Protein AF-A0A1G8V7A6-F1 (afdb_monomer)

Radius of gyration: 21.94 Å; Cα contacts (8 Å, |Δi|>4): 143; chains: 1; bounding box: 64×38×38 Å

InterPro domains:
  IPR029045 ClpP/crotonase-like domain superfamily [SSF52096] (32-105)

Solvent-accessible surface area (backbone atoms only — not comparable to full-atom values): 7406 Å² total; per-residue (Å²): 138,82,89,81,86,86,82,80,83,84,91,84,81,91,72,99,64,87,76,70,81,66,69,84,72,78,57,53,48,43,77,48,78,46,80,48,74,49,72,89,84,40,71,26,31,36,40,36,39,38,41,42,36,44,36,89,63,44,49,57,52,48,51,54,59,59,68,74,50,90,62,81,75,43,47,38,54,43,50,42,59,53,54,92,44,71,40,63,69,45,52,51,54,35,50,52,50,61,72,62,51,79,66,43,64,90,53,77,58,78,55,82,77,82,91,126

Secondary structure (DSSP, 8-state):
-----------------------GGGGSPEEEEEEEEETTTEEEEEEEEEES-B-TTHHHHHHHHHHTS--TT--EEEEEEE---B-HHHHHHHHHHHHHS--SSS----------

Foldseek 3Di:
DDDDDDDDDDDDDDDDDPPPPPPPVPADKDWDWDWDDDPPVDWIEIEIETAHEHDPCNLVVVVVVVVVDDCPRHQYYEYEYHYPYHDPVSVVSNVVVVVPPPDSDDDHDHPPDDDD

Structure (mmCIF, N/CA/C/O backbone):
data_AF-A0A1G8V7A6-F1
#
_entry.id   AF-A0A1G8V7A6-F1
#
loop_
_atom_site.group_PDB
_atom_site.id
_atom_site.type_symbol
_atom_site.label_atom_id
_atom_site.label_alt_id
_atom_site.label_comp_id
_atom_site.label_asym_id
_atom_site.label_entity_id
_atom_site.label_seq_id
_atom_site.pdbx_PDB_ins_code
_atom_site.Cartn_x
_atom_site.Cartn_y
_atom_site.Cartn_z
_atom_site.occupancy
_atom_site.B_iso_or_equiv
_atom_site.auth_seq_id
_atom_site.auth_comp_id
_atom_site.auth_asym_id
_atom_site.auth_atom_id
_atom_site.pdbx_PDB_model_num
ATOM 1 N N . MET A 1 1 ? 46.218 -20.138 13.633 1.00 37.12 1 MET A N 1
ATOM 2 C CA . MET A 1 1 ? 47.228 -19.087 13.888 1.00 37.12 1 MET A CA 1
ATOM 3 C C . MET A 1 1 ? 48.201 -19.198 12.726 1.00 37.12 1 MET A C 1
ATOM 5 O O . MET A 1 1 ? 48.714 -20.282 12.533 1.00 37.12 1 MET A O 1
ATOM 9 N N . ASP A 1 2 ? 48.406 -18.244 11.835 1.00 34.91 2 ASP A N 1
ATOM 10 C CA . ASP A 1 2 ? 48.151 -16.816 11.864 1.00 34.91 2 ASP A CA 1
ATOM 11 C C . ASP A 1 2 ? 48.079 -16.312 10.408 1.00 34.91 2 ASP A C 1
ATOM 13 O O . ASP A 1 2 ? 48.614 -16.910 9.478 1.00 34.91 2 ASP A O 1
ATOM 17 N N . THR A 1 3 ? 47.346 -15.225 10.273 1.00 46.25 3 THR A N 1
ATOM 18 C CA . THR A 1 3 ? 47.07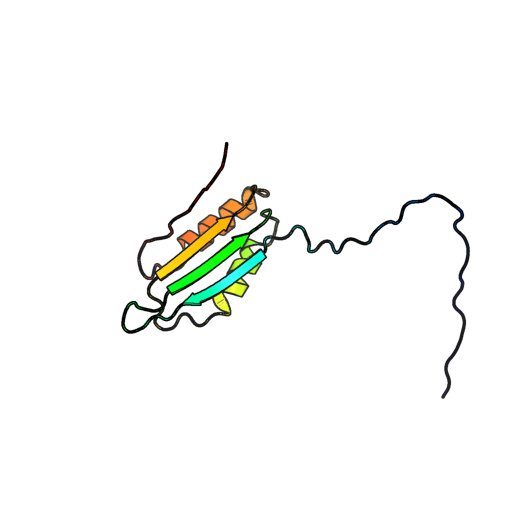1 -14.365 9.131 1.00 46.25 3 THR A CA 1
ATOM 19 C C . THR A 1 3 ? 48.318 -13.691 8.540 1.00 46.25 3 THR A C 1
ATOM 21 O O . THR A 1 3 ? 49.218 -13.320 9.287 1.00 46.25 3 THR A O 1
ATOM 24 N N . ARG A 1 4 ? 48.309 -13.416 7.219 1.00 45.66 4 ARG A N 1
ATOM 25 C CA . ARG A 1 4 ? 48.500 -12.083 6.581 1.00 45.66 4 ARG A CA 1
ATOM 26 C C . ARG A 1 4 ? 49.175 -12.138 5.200 1.00 45.66 4 ARG A C 1
ATOM 28 O O . ARG A 1 4 ? 50.218 -12.761 5.065 1.00 45.66 4 ARG A O 1
ATOM 35 N N . LYS A 1 5 ? 48.660 -11.250 4.326 1.00 46.84 5 LYS A N 1
ATOM 36 C CA . LYS A 1 5 ? 49.257 -10.654 3.104 1.00 46.84 5 LYS A CA 1
ATOM 37 C C . LYS A 1 5 ? 49.271 -11.625 1.910 1.00 46.84 5 LYS A C 1
ATOM 39 O O . LYS A 1 5 ? 49.653 -12.766 2.064 1.00 46.84 5 LYS A O 1
ATOM 44 N N . ASP A 1 6 ? 48.704 -11.299 0.751 1.00 43.44 6 ASP A N 1
ATOM 45 C CA . ASP A 1 6 ? 48.996 -10.111 -0.046 1.00 43.44 6 ASP A CA 1
ATOM 46 C C . ASP A 1 6 ? 47.785 -9.586 -0.832 1.00 43.44 6 ASP A C 1
ATOM 48 O O . ASP A 1 6 ? 47.062 -10.315 -1.507 1.00 43.44 6 ASP A O 1
ATOM 52 N N . VAL A 1 7 ? 47.615 -8.269 -0.748 1.00 52.00 7 VAL A N 1
ATOM 53 C CA . VAL A 1 7 ? 46.759 -7.453 -1.605 1.00 52.00 7 VAL A CA 1
ATOM 54 C C . VAL A 1 7 ? 47.643 -6.946 -2.743 1.00 52.00 7 VAL A C 1
ATOM 56 O O . VAL A 1 7 ? 48.613 -6.246 -2.448 1.00 52.00 7 VAL A O 1
ATOM 59 N N . PRO A 1 8 ? 47.329 -7.195 -4.021 1.00 46.34 8 PRO A N 1
ATOM 60 C CA . PRO A 1 8 ? 47.885 -6.384 -5.084 1.00 46.34 8 PRO A CA 1
ATOM 61 C C . PRO A 1 8 ? 46.955 -5.192 -5.345 1.00 46.34 8 PRO A C 1
ATOM 63 O O . PRO A 1 8 ? 45.987 -5.271 -6.095 1.00 46.34 8 PRO A O 1
ATOM 66 N N . CYS A 1 9 ? 47.307 -4.053 -4.743 1.00 39.22 9 CYS A N 1
ATOM 67 C CA . CYS A 1 9 ? 47.322 -2.795 -5.491 1.00 39.22 9 CYS A CA 1
ATOM 68 C C . CYS A 1 9 ? 48.301 -3.032 -6.659 1.00 39.22 9 CYS A C 1
ATOM 70 O O . CYS A 1 9 ? 49.330 -3.668 -6.459 1.00 39.22 9 CYS A O 1
ATOM 72 N N . ILE A 1 10 ? 48.053 -2.653 -7.905 1.00 46.75 10 ILE A N 1
ATOM 73 C CA . ILE A 1 10 ? 48.177 -1.324 -8.522 1.00 46.75 10 ILE A CA 1
ATOM 74 C C . ILE A 1 10 ? 47.656 -1.586 -9.970 1.00 46.75 10 ILE A C 1
ATOM 76 O O . ILE A 1 10 ? 47.880 -2.675 -10.491 1.00 46.75 10 ILE A O 1
ATOM 80 N N . PHE A 1 11 ? 46.888 -0.753 -10.676 1.00 40.28 11 PHE A N 1
ATOM 81 C CA . PHE A 1 11 ? 47.387 0.336 -11.529 1.00 40.28 11 PHE A CA 1
ATOM 82 C C . PHE A 1 11 ? 46.227 0.792 -12.431 1.00 40.28 11 PHE A C 1
ATOM 84 O O . PHE A 1 11 ? 45.970 0.161 -13.448 1.00 40.28 11 PHE A O 1
ATOM 91 N N . VAL A 1 12 ? 45.531 1.886 -12.106 1.00 48.06 12 VAL A N 1
ATOM 92 C CA . VAL A 1 12 ? 44.875 2.699 -13.144 1.00 48.06 12 VAL A CA 1
ATOM 93 C C . VAL A 1 12 ? 45.034 4.169 -12.782 1.00 48.06 12 VAL A C 1
ATOM 95 O O . VAL A 1 12 ? 44.609 4.645 -11.734 1.00 48.06 12 VAL A O 1
ATOM 98 N N . HIS A 1 13 ? 45.742 4.846 -13.671 1.00 40.59 13 HIS A N 1
ATOM 99 C CA . HIS A 1 13 ? 46.152 6.232 -13.626 1.00 40.59 13 HIS A CA 1
ATOM 100 C C . HIS A 1 13 ? 45.013 7.133 -14.129 1.00 40.59 13 HIS A C 1
ATOM 102 O O . HIS A 1 13 ? 44.413 6.848 -15.160 1.00 40.59 13 HIS A O 1
ATOM 108 N N . CYS A 1 14 ? 44.757 8.216 -13.390 1.00 39.47 14 CYS A N 1
ATOM 109 C CA . CYS A 1 14 ? 44.221 9.500 -13.851 1.00 39.47 14 CYS A CA 1
ATOM 110 C C . CYS A 1 14 ? 43.130 9.483 -14.938 1.00 39.47 14 CYS A C 1
ATOM 112 O O . CYS A 1 14 ? 43.382 9.788 -16.099 1.00 39.47 14 CYS A O 1
ATOM 114 N N . CYS A 1 15 ? 41.881 9.315 -14.513 1.00 35.78 15 CYS A N 1
ATOM 115 C CA . CYS A 1 15 ? 40.798 10.150 -15.024 1.00 35.78 15 CYS A CA 1
ATOM 116 C C . CYS A 1 15 ? 39.774 10.315 -13.899 1.00 35.78 15 CYS A C 1
ATOM 118 O O . CYS A 1 15 ? 39.249 9.330 -13.385 1.00 35.78 15 CYS A O 1
ATOM 120 N N . SER A 1 16 ? 39.564 11.552 -13.452 1.00 48.84 16 SER A N 1
ATOM 121 C CA . SER A 1 16 ? 38.647 11.902 -12.369 1.00 48.84 16 SER A CA 1
ATOM 122 C C . SER A 1 16 ? 37.211 11.508 -12.712 1.00 48.84 16 SER A C 1
ATOM 124 O O . SER A 1 16 ? 36.458 12.292 -13.276 1.00 48.84 16 SER A O 1
ATOM 126 N N . ALA A 1 17 ? 36.820 10.301 -12.333 1.00 48.12 17 ALA A N 1
ATOM 127 C CA . ALA A 1 17 ? 35.437 9.930 -12.122 1.00 48.12 17 ALA A CA 1
ATOM 128 C C . ALA A 1 17 ? 35.410 9.186 -10.793 1.00 48.12 17 ALA A C 1
ATOM 130 O O . ALA A 1 17 ? 35.743 8.005 -10.709 1.00 48.12 17 ALA A O 1
ATOM 131 N N . ILE A 1 18 ? 35.056 9.909 -9.730 1.00 55.47 18 ILE A N 1
ATOM 132 C CA . ILE A 1 18 ? 34.525 9.292 -8.520 1.00 55.47 18 ILE A CA 1
ATOM 133 C C . ILE A 1 18 ? 33.244 8.608 -8.994 1.00 55.47 18 ILE A C 1
ATOM 135 O O . ILE A 1 18 ? 32.185 9.227 -9.059 1.00 55.47 18 ILE A O 1
ATOM 139 N N . LEU A 1 19 ? 33.366 7.358 -9.438 1.00 48.75 19 LEU A N 1
ATOM 140 C CA . LEU A 1 19 ? 32.236 6.495 -9.712 1.00 48.75 19 LEU A CA 1
ATOM 141 C C . LEU A 1 19 ? 31.682 6.146 -8.334 1.00 48.75 19 LEU A C 1
ATOM 143 O O . LEU A 1 19 ? 32.050 5.150 -7.713 1.00 48.75 19 LEU A O 1
ATOM 147 N N . GLY A 1 20 ? 30.891 7.078 -7.804 1.00 47.22 20 GLY A N 1
ATOM 148 C CA . GLY A 1 20 ? 30.079 6.847 -6.635 1.00 47.22 20 GLY A CA 1
ATOM 149 C C . GLY A 1 20 ? 29.262 5.606 -6.928 1.00 47.22 20 GLY A C 1
ATOM 150 O O . GLY A 1 20 ? 28.415 5.606 -7.819 1.00 47.22 20 GLY A O 1
ATOM 151 N N . VAL A 1 21 ? 29.543 4.535 -6.197 1.00 49.84 21 VAL A N 1
ATOM 152 C CA . VAL A 1 21 ? 28.598 3.442 -6.028 1.00 49.84 21 VAL A CA 1
ATOM 153 C C . VAL A 1 21 ? 27.438 4.056 -5.247 1.00 49.84 21 VAL A C 1
ATOM 155 O O . VAL A 1 21 ? 27.403 4.021 -4.020 1.00 49.84 21 VAL A O 1
ATOM 158 N N . LEU A 1 22 ? 26.549 4.748 -5.963 1.00 49.69 22 LEU A N 1
ATOM 159 C CA . LEU A 1 22 ? 25.271 5.174 -5.426 1.00 49.69 22 LEU A CA 1
ATOM 160 C C . LEU A 1 22 ? 24.528 3.872 -5.106 1.00 49.69 22 LEU A C 1
ATOM 162 O O . LEU A 1 22 ? 24.435 3.008 -5.984 1.00 49.69 22 LEU A O 1
ATOM 166 N N . PRO A 1 23 ? 24.033 3.673 -3.878 1.00 48.62 23 PRO A N 1
ATOM 167 C CA . PRO A 1 23 ? 23.227 2.504 -3.595 1.00 48.62 23 PRO A CA 1
ATOM 168 C C . PRO A 1 23 ? 21.991 2.585 -4.497 1.00 48.62 23 PRO A C 1
ATOM 170 O O . PRO A 1 23 ? 21.187 3.508 -4.390 1.00 48.62 23 PRO A O 1
ATOM 173 N N . ALA A 1 24 ? 21.843 1.620 -5.407 1.00 49.88 24 ALA A N 1
ATOM 174 C CA . ALA A 1 24 ? 20.722 1.522 -6.347 1.00 49.88 24 ALA A CA 1
ATOM 175 C C . ALA A 1 24 ? 19.354 1.304 -5.657 1.00 49.88 24 ALA A C 1
ATOM 177 O O . ALA A 1 24 ? 18.348 1.076 -6.317 1.00 49.88 24 ALA A O 1
ATOM 178 N N . SER A 1 25 ? 19.296 1.396 -4.326 1.00 52.34 25 SER A N 1
ATOM 179 C CA . SER A 1 25 ? 18.067 1.424 -3.538 1.00 52.34 25 SER A CA 1
ATOM 180 C C . SER A 1 25 ? 17.364 2.787 -3.545 1.00 52.34 25 SER A C 1
ATOM 182 O O . SER A 1 25 ? 16.294 2.899 -2.962 1.00 52.34 25 SER A O 1
ATOM 184 N N . LEU A 1 26 ? 17.942 3.821 -4.170 1.00 52.72 26 LEU A N 1
ATOM 185 C CA . LEU A 1 26 ? 17.378 5.179 -4.190 1.00 52.72 26 LEU A CA 1
ATOM 186 C C . LEU A 1 26 ? 16.208 5.384 -5.169 1.00 52.72 26 LEU A C 1
ATOM 188 O O . LEU A 1 26 ? 15.615 6.457 -5.152 1.00 52.72 26 LEU A O 1
ATOM 192 N N . LEU A 1 27 ? 15.882 4.399 -6.014 1.00 62.97 27 LEU A N 1
ATOM 193 C CA . LEU A 1 27 ? 14.820 4.544 -7.021 1.00 62.97 27 LEU A CA 1
ATOM 194 C C . LEU A 1 27 ? 13.541 3.760 -6.709 1.00 62.97 27 LEU A C 1
ATOM 196 O O . LEU A 1 27 ? 12.544 3.944 -7.391 1.00 62.97 27 LEU A O 1
ATOM 200 N N . ALA A 1 28 ? 13.552 2.881 -5.706 1.00 76.56 28 ALA A N 1
ATOM 201 C CA . ALA A 1 28 ? 12.358 2.131 -5.332 1.00 76.56 28 ALA A CA 1
ATOM 202 C C . ALA A 1 28 ? 11.374 3.001 -4.544 1.00 76.56 28 ALA A C 1
ATOM 204 O O . ALA A 1 28 ? 11.803 3.798 -3.703 1.00 76.56 28 ALA A O 1
ATOM 205 N N . MET A 1 29 ? 10.072 2.782 -4.742 1.00 88.44 29 MET A N 1
ATOM 206 C CA . MET A 1 29 ? 9.056 3.473 -3.959 1.00 88.44 29 MET A CA 1
ATOM 207 C C . MET A 1 29 ? 9.216 3.163 -2.465 1.00 88.44 29 MET A C 1
ATOM 209 O O . MET A 1 29 ? 9.351 2.007 -2.051 1.00 88.44 29 MET A O 1
ATOM 213 N N . ASN A 1 30 ? 9.206 4.213 -1.644 1.00 90.44 30 ASN A N 1
ATOM 214 C CA . ASN A 1 30 ? 9.272 4.096 -0.197 1.00 90.44 30 ASN A CA 1
ATOM 215 C C . ASN A 1 30 ? 7.857 4.015 0.383 1.00 90.44 30 ASN A C 1
ATOM 217 O O . ASN A 1 30 ? 7.018 4.870 0.096 1.00 90.44 30 ASN A O 1
ATOM 221 N N . PHE A 1 31 ? 7.615 3.014 1.228 1.00 90.00 31 PHE A N 1
ATOM 222 C CA . PHE A 1 31 ? 6.343 2.812 1.911 1.00 90.00 31 PHE A CA 1
ATOM 223 C C . PHE A 1 31 ? 6.513 3.046 3.411 1.00 90.00 31 PHE A C 1
ATOM 225 O O . PHE A 1 31 ? 7.256 2.326 4.076 1.00 90.00 31 PHE A O 1
ATOM 232 N N . SER A 1 32 ? 5.781 4.015 3.954 1.00 90.50 32 SER A N 1
ATOM 233 C CA . SER A 1 32 ? 5.580 4.159 5.396 1.00 90.50 32 SER A CA 1
ATOM 234 C C . SER A 1 32 ? 4.163 3.736 5.734 1.00 90.50 32 SER A C 1
ATOM 236 O O . SER A 1 32 ? 3.217 4.198 5.096 1.00 90.50 32 SER A O 1
ATOM 238 N N . ILE A 1 33 ? 4.002 2.863 6.725 1.00 90.38 33 ILE A N 1
ATOM 239 C CA . ILE A 1 33 ? 2.678 2.473 7.191 1.00 90.38 33 ILE A CA 1
ATOM 240 C C . ILE A 1 33 ? 2.584 2.666 8.698 1.00 90.38 33 ILE A C 1
ATOM 242 O O . ILE A 1 33 ? 3.329 2.072 9.474 1.00 90.38 33 ILE A O 1
ATOM 246 N N . GLU A 1 34 ? 1.627 3.487 9.105 1.00 89.88 34 GLU A N 1
ATOM 247 C CA . GLU A 1 34 ? 1.428 3.908 10.482 1.00 89.88 34 GLU A CA 1
ATOM 248 C C . GLU A 1 34 ? 0.007 3.585 10.935 1.00 89.88 34 GLU A C 1
ATOM 250 O O . GLU A 1 34 ? -0.977 3.848 10.241 1.00 89.88 34 GLU A O 1
ATOM 255 N N . ARG A 1 35 ? -0.123 3.027 12.138 1.00 88.31 35 ARG A N 1
ATOM 256 C CA . ARG A 1 35 ? -1.422 2.816 12.776 1.00 88.31 35 ARG A CA 1
ATOM 257 C C . ARG A 1 35 ? -1.730 3.989 13.694 1.00 88.31 35 ARG A C 1
ATOM 259 O O . ARG A 1 35 ? -1.033 4.215 14.678 1.00 88.31 35 ARG A O 1
ATOM 266 N N . LEU A 1 36 ? -2.830 4.677 13.420 1.00 87.81 36 LEU A N 1
ATOM 267 C CA . LEU A 1 36 ? -3.289 5.812 14.203 1.00 87.81 36 LEU A CA 1
ATOM 268 C C . LEU A 1 36 ? -4.501 5.428 15.050 1.00 87.81 36 LEU A C 1
ATOM 270 O O . LEU A 1 36 ? -5.608 5.281 14.535 1.00 87.81 36 LEU A O 1
ATOM 274 N N . ASP A 1 37 ? -4.296 5.285 16.358 1.00 86.75 37 ASP A N 1
ATOM 275 C CA . ASP A 1 37 ? -5.351 4.995 17.332 1.00 86.75 37 ASP A CA 1
ATOM 276 C C . ASP A 1 37 ? -5.685 6.250 18.145 1.00 86.75 37 ASP A C 1
ATOM 278 O O . ASP A 1 37 ? -4.870 6.720 18.933 1.00 86.75 37 ASP A O 1
ATOM 282 N N . LEU A 1 38 ? -6.883 6.807 17.940 1.00 85.75 38 LEU A N 1
ATOM 283 C CA . LEU A 1 38 ? -7.372 7.977 18.680 1.00 85.75 38 LEU A CA 1
ATOM 284 C C . LEU A 1 38 ? -8.635 7.661 19.491 1.00 85.75 38 LEU A C 1
ATOM 286 O O . LEU A 1 38 ? -9.512 8.518 19.634 1.00 85.75 38 LEU A O 1
ATOM 290 N N . ARG A 1 39 ? -8.798 6.434 19.986 1.00 84.50 39 ARG A N 1
ATOM 291 C CA . ARG A 1 39 ? -9.964 6.110 20.821 1.00 84.50 39 ARG A CA 1
ATOM 292 C C . ARG A 1 39 ? -9.978 6.980 22.096 1.00 84.50 39 ARG A C 1
ATOM 294 O O . ARG A 1 39 ? -8.928 7.157 22.709 1.00 84.50 39 ARG A O 1
ATOM 301 N N . PRO A 1 40 ? -11.145 7.530 22.503 1.00 83.56 40 PRO A N 1
ATOM 302 C CA . PRO A 1 40 ? -12.492 7.232 21.996 1.00 83.56 40 PRO A CA 1
ATOM 303 C C . PRO A 1 40 ? -12.973 8.107 20.820 1.00 83.56 40 PRO A C 1
ATOM 305 O O . PRO A 1 40 ? -14.080 7.895 20.338 1.00 83.56 40 PRO A O 1
ATOM 308 N N . ILE A 1 41 ? -12.184 9.075 20.347 1.00 87.25 41 ILE A N 1
ATOM 309 C CA . ILE A 1 41 ? -12.598 10.062 19.331 1.00 87.25 41 ILE A CA 1
ATOM 310 C C . ILE A 1 41 ? -12.893 9.395 17.979 1.00 87.25 41 ILE A C 1
ATOM 312 O O . ILE A 1 41 ? -13.890 9.710 17.332 1.00 87.25 41 ILE A O 1
ATOM 316 N N . ARG A 1 42 ? -12.036 8.464 17.545 1.00 81.50 42 ARG A N 1
ATOM 317 C CA . ARG A 1 42 ? -12.247 7.651 16.336 1.00 81.50 42 ARG A CA 1
ATOM 318 C C . ARG A 1 42 ? -11.665 6.253 16.491 1.00 81.50 42 ARG A C 1
ATOM 320 O O . ARG A 1 42 ? -10.777 6.027 17.310 1.00 81.50 42 ARG A O 1
ATOM 327 N N . GLN A 1 43 ? -12.175 5.324 15.687 1.00 84.38 43 GLN A N 1
ATOM 328 C CA . GLN A 1 43 ? -11.598 3.987 15.572 1.00 84.38 43 GLN A CA 1
ATOM 329 C C . GLN A 1 43 ? -10.206 4.053 14.919 1.00 84.38 43 GLN A C 1
ATOM 331 O O . GLN A 1 43 ? -9.936 5.005 14.183 1.00 84.38 43 GLN A O 1
ATOM 336 N N . PRO A 1 44 ? -9.328 3.071 15.190 1.00 86.62 44 PRO A N 1
ATOM 337 C CA . PRO A 1 44 ? -8.007 3.004 14.584 1.00 86.62 44 PRO A CA 1
ATOM 338 C C . PRO A 1 44 ? -8.054 3.076 13.054 1.00 86.62 44 PRO A C 1
ATOM 340 O O . PRO A 1 44 ? -8.873 2.414 12.410 1.00 86.62 44 PRO A O 1
ATOM 343 N N . THR A 1 45 ? -7.153 3.868 12.483 1.00 87.38 45 THR A N 1
ATOM 344 C CA . THR A 1 45 ? -6.983 4.040 11.036 1.00 87.38 45 THR A CA 1
ATOM 345 C C . THR A 1 45 ? -5.574 3.608 10.650 1.00 87.38 45 THR A C 1
ATOM 347 O O . THR A 1 45 ? -4.623 3.884 11.381 1.00 87.38 45 THR A O 1
ATOM 350 N N . LEU A 1 46 ? -5.430 2.944 9.507 1.00 88.75 46 LEU A N 1
ATOM 351 C CA . LEU A 1 46 ? -4.126 2.659 8.918 1.00 88.75 46 LEU A CA 1
ATOM 352 C C . LEU A 1 46 ? -3.775 3.764 7.920 1.00 88.75 46 LEU A C 1
ATOM 354 O O . LEU A 1 46 ? -4.569 4.058 7.034 1.00 88.75 46 LEU A O 1
ATOM 358 N N . HIS A 1 47 ? -2.616 4.385 8.070 1.00 89.44 4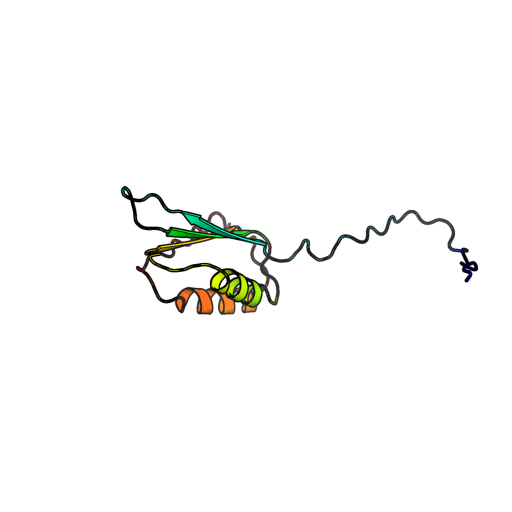7 HIS A N 1
ATOM 359 C CA . HIS A 1 47 ? -2.086 5.390 7.159 1.00 89.44 47 HIS A CA 1
ATOM 360 C C . HIS A 1 47 ? -0.951 4.757 6.365 1.00 89.44 47 HIS A C 1
ATOM 362 O O . HIS A 1 47 ? 0.053 4.375 6.948 1.00 89.44 47 HIS A O 1
ATOM 368 N N . VAL A 1 48 ? -1.116 4.634 5.055 1.00 89.50 48 VAL A N 1
ATOM 369 C CA . VAL A 1 48 ? -0.108 4.131 4.122 1.00 89.50 48 VAL A CA 1
ATOM 370 C C . VAL A 1 48 ? 0.343 5.309 3.270 1.00 89.50 48 VAL A C 1
ATOM 372 O O . VAL A 1 48 ? -0.458 5.876 2.530 1.00 89.50 48 VAL A O 1
ATOM 375 N N . THR A 1 49 ? 1.615 5.668 3.356 1.00 91.50 49 THR A N 1
ATOM 376 C CA . THR A 1 49 ? 2.240 6.699 2.526 1.00 91.50 49 THR A CA 1
ATOM 377 C C . THR A 1 49 ? 3.222 6.031 1.581 1.00 91.50 49 THR A C 1
ATOM 379 O O . THR A 1 49 ? 4.119 5.316 2.020 1.00 91.50 49 THR A O 1
ATOM 382 N N . ALA A 1 50 ? 3.041 6.274 0.292 1.00 90.62 50 ALA A N 1
ATOM 383 C CA . ALA A 1 50 ? 3.874 5.796 -0.793 1.00 90.62 50 ALA A CA 1
ATOM 384 C C . ALA A 1 50 ? 4.533 7.000 -1.472 1.00 90.62 50 ALA A C 1
ATOM 386 O O . ALA A 1 50 ? 3.825 7.848 -2.016 1.00 90.62 50 ALA A O 1
ATOM 387 N N . THR A 1 51 ? 5.863 7.082 -1.433 1.00 91.94 51 THR A N 1
ATOM 388 C CA . THR A 1 51 ? 6.615 8.212 -1.997 1.00 91.94 51 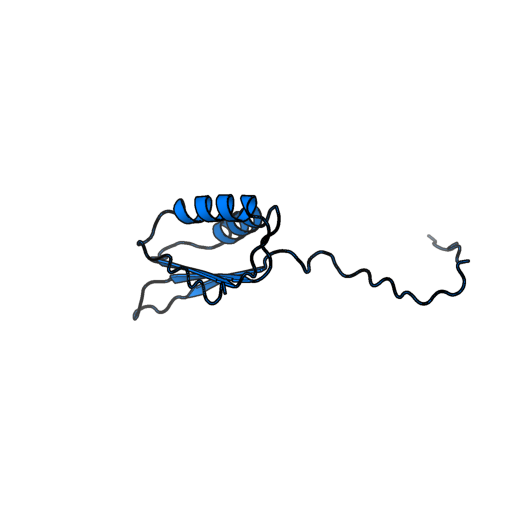THR A CA 1
ATOM 389 C C . THR A 1 51 ? 7.735 7.731 -2.906 1.00 91.94 51 THR A C 1
ATOM 391 O O . THR A 1 51 ? 8.518 6.862 -2.521 1.00 91.94 51 THR A O 1
ATOM 394 N N . GLY A 1 52 ? 7.847 8.336 -4.087 1.00 89.81 52 GLY A N 1
ATOM 395 C CA . GLY A 1 52 ? 8.898 8.038 -5.060 1.00 89.81 52 GLY A CA 1
ATOM 396 C C . GLY A 1 52 ? 8.381 7.418 -6.356 1.00 89.81 52 GLY A C 1
ATOM 397 O O . GLY A 1 52 ? 7.176 7.298 -6.581 1.00 89.81 52 GLY A O 1
ATOM 398 N N . GLU A 1 53 ? 9.311 7.083 -7.245 1.00 91.31 53 GLU A N 1
ATOM 399 C CA . GLU A 1 53 ? 9.021 6.467 -8.543 1.00 91.31 53 GLU A CA 1
ATOM 400 C C . GLU A 1 53 ? 8.492 5.035 -8.368 1.00 91.31 53 GLU A C 1
ATOM 402 O O . GLU A 1 53 ? 8.952 4.302 -7.496 1.00 91.31 53 GLU A O 1
ATOM 407 N N . ILE A 1 54 ? 7.520 4.640 -9.195 1.00 91.12 54 ILE A N 1
ATOM 408 C CA . ILE A 1 54 ? 6.948 3.288 -9.183 1.00 91.12 54 ILE A CA 1
ATOM 409 C C . ILE A 1 54 ? 7.821 2.376 -10.045 1.00 91.12 54 ILE A C 1
ATOM 411 O O . ILE A 1 54 ? 7.838 2.502 -11.274 1.00 91.12 54 ILE A O 1
ATOM 415 N N . LEU A 1 55 ? 8.500 1.416 -9.421 1.00 92.12 55 LEU A N 1
ATOM 416 C CA . LEU A 1 55 ? 9.380 0.464 -10.091 1.00 92.12 55 LEU A CA 1
ATOM 417 C C . LEU A 1 55 ? 8.895 -0.986 -9.981 1.00 92.12 55 LEU A C 1
ATOM 419 O O . LEU A 1 55 ? 8.174 -1.333 -9.045 1.00 92.12 55 LEU A O 1
ATOM 423 N N . PRO A 1 56 ? 9.342 -1.866 -10.900 1.00 91.62 56 PRO A N 1
ATOM 424 C CA . PRO A 1 56 ? 9.044 -3.290 -10.832 1.00 91.62 56 PRO A CA 1
ATOM 425 C C . PRO A 1 56 ? 9.301 -3.901 -9.445 1.00 91.62 56 PRO A C 1
ATOM 427 O O .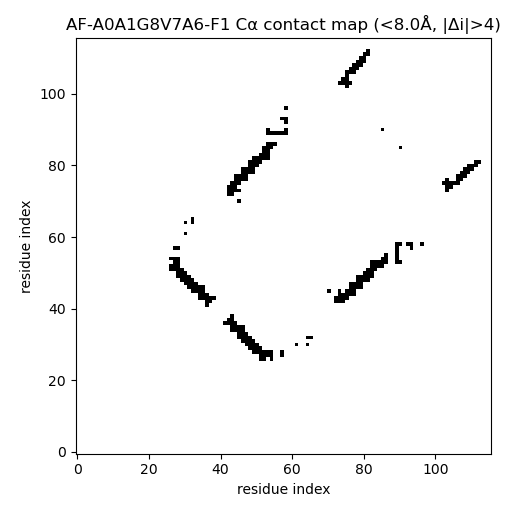 PRO A 1 56 ? 10.416 -3.823 -8.919 1.00 91.62 56 PRO A O 1
ATOM 430 N N . GLY A 1 57 ? 8.276 -4.537 -8.874 1.00 90.38 57 GLY A N 1
ATOM 431 C CA . GLY A 1 57 ? 8.327 -5.205 -7.570 1.00 90.38 57 GLY A CA 1
ATOM 432 C C . GLY A 1 57 ? 7.898 -4.352 -6.370 1.00 90.38 57 GLY A C 1
ATOM 433 O O . GLY A 1 57 ? 7.870 -4.864 -5.248 1.00 90.38 57 GLY A O 1
ATOM 434 N N . ASP A 1 58 ? 7.534 -3.084 -6.563 1.00 91.50 58 ASP A N 1
ATOM 435 C CA . ASP A 1 58 ? 7.020 -2.230 -5.484 1.00 91.50 58 ASP A CA 1
ATOM 436 C C . ASP A 1 58 ? 5.632 -2.664 -4.983 1.00 91.50 58 ASP A C 1
ATOM 438 O O . ASP A 1 58 ? 5.322 -2.515 -3.803 1.00 91.50 58 ASP A O 1
ATOM 442 N N . THR A 1 59 ? 4.824 -3.301 -5.825 1.00 92.56 59 THR A N 1
ATOM 443 C CA . THR A 1 59 ? 3.549 -3.931 -5.459 1.00 92.56 59 THR A CA 1
ATOM 444 C C . THR A 1 59 ? 3.768 -5.063 -4.465 1.00 92.56 59 THR A C 1
ATOM 446 O O . THR A 1 59 ? 3.024 -5.190 -3.495 1.00 92.56 59 THR A O 1
ATOM 449 N N . GLU A 1 60 ? 4.805 -5.878 -4.662 1.00 92.38 60 GLU A N 1
ATOM 450 C CA . GLU A 1 60 ? 5.124 -6.960 -3.729 1.00 92.38 60 GLU A CA 1
ATOM 451 C C . GLU A 1 60 ? 5.632 -6.406 -2.395 1.00 92.38 60 GLU A C 1
ATOM 453 O O . GLU A 1 60 ? 5.224 -6.870 -1.330 1.00 92.38 60 GLU A O 1
ATOM 458 N N . LYS A 1 61 ? 6.440 -5.338 -2.431 1.00 91.31 61 LYS A N 1
ATOM 459 C CA . LYS A 1 61 ? 6.848 -4.622 -1.212 1.00 91.31 61 LYS A CA 1
ATOM 460 C C . LYS A 1 61 ? 5.646 -4.066 -0.454 1.00 91.31 61 LYS A C 1
ATOM 462 O O . LYS A 1 61 ? 5.596 -4.211 0.766 1.00 91.31 61 LYS A O 1
ATOM 467 N N . LEU A 1 62 ? 4.674 -3.479 -1.158 1.00 90.06 62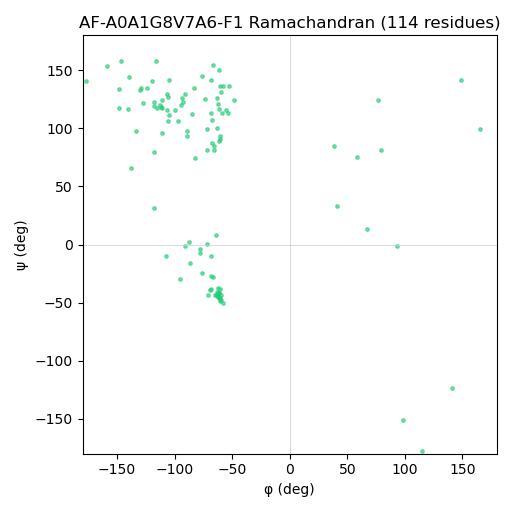 LEU A N 1
ATOM 468 C CA . LEU A 1 62 ? 3.437 -2.989 -0.554 1.00 90.06 62 LEU A CA 1
ATOM 469 C C . LEU A 1 62 ? 2.673 -4.120 0.139 1.00 90.06 62 LEU A C 1
ATOM 471 O O . LEU A 1 62 ? 2.283 -3.951 1.290 1.00 90.06 62 LEU A O 1
ATOM 475 N N . LYS A 1 63 ? 2.491 -5.270 -0.521 1.00 90.81 63 LYS A N 1
ATOM 476 C CA . LYS A 1 63 ? 1.806 -6.434 0.069 1.00 90.81 63 LYS A CA 1
ATOM 477 C C . LYS A 1 63 ? 2.487 -6.897 1.350 1.00 90.81 63 LYS A C 1
ATOM 479 O O . LYS A 1 63 ? 1.834 -7.011 2.383 1.00 90.81 63 LYS A O 1
ATOM 484 N N . VAL A 1 64 ? 3.805 -7.094 1.301 1.00 91.31 64 VAL A N 1
ATOM 485 C CA . VAL A 1 64 ? 4.594 -7.537 2.459 1.00 91.31 64 VAL A CA 1
ATOM 486 C C . VAL A 1 64 ? 4.493 -6.531 3.606 1.00 91.31 64 VAL A C 1
ATOM 488 O O . VAL A 1 64 ? 4.254 -6.923 4.748 1.00 91.31 64 VAL A O 1
ATOM 491 N N . ALA A 1 65 ? 4.629 -5.234 3.317 1.00 87.75 65 ALA A N 1
ATOM 492 C CA . ALA A 1 65 ? 4.509 -4.186 4.325 1.00 87.75 65 ALA A CA 1
ATOM 493 C C . ALA A 1 65 ? 3.097 -4.138 4.929 1.00 87.75 65 ALA A C 1
ATOM 495 O O . ALA A 1 65 ? 2.942 -4.000 6.140 1.00 87.75 65 ALA A O 1
ATOM 496 N N . PHE A 1 66 ? 2.065 -4.291 4.099 1.00 87.50 66 PHE A N 1
ATOM 497 C CA . PHE A 1 66 ? 0.674 -4.275 4.531 1.00 87.50 66 PHE A CA 1
ATOM 498 C C . PHE A 1 66 ? 0.320 -5.497 5.388 1.00 87.50 66 PHE A C 1
ATOM 500 O O . PHE A 1 66 ? -0.417 -5.373 6.366 1.00 87.50 66 PHE A O 1
ATOM 507 N N . ASP A 1 67 ? 0.849 -6.676 5.062 1.00 87.44 67 ASP A N 1
ATOM 508 C CA . ASP A 1 67 ? 0.614 -7.918 5.806 1.00 87.44 67 ASP A CA 1
ATOM 509 C C . ASP A 1 67 ? 1.389 -8.009 7.118 1.00 87.44 67 ASP A C 1
ATOM 511 O O . ASP A 1 67 ? 0.929 -8.669 8.050 1.00 87.44 67 ASP A O 1
ATOM 515 N N . ALA A 1 68 ? 2.506 -7.293 7.240 1.00 86.44 68 ALA A N 1
ATOM 516 C CA . ALA A 1 68 ? 3.280 -7.227 8.475 1.00 86.44 68 ALA A CA 1
ATOM 517 C C . ALA A 1 68 ? 2.570 -6.473 9.620 1.00 86.44 68 ALA A C 1
ATOM 519 O O . ALA A 1 68 ? 3.050 -6.492 10.754 1.00 86.44 68 ALA A O 1
ATOM 520 N N . ILE A 1 69 ? 1.452 -5.789 9.352 1.00 85.12 69 ILE A N 1
ATOM 521 C CA . ILE A 1 69 ? 0.839 -4.855 10.303 1.00 85.12 69 ILE A CA 1
ATOM 522 C C . ILE A 1 69 ? -0.410 -5.435 10.946 1.00 85.12 69 ILE A C 1
ATOM 524 O O . ILE A 1 69 ? -1.242 -6.069 10.299 1.00 85.12 69 ILE A O 1
ATOM 528 N N . ASP A 1 70 ? -0.578 -5.149 12.238 1.00 81.31 70 ASP A N 1
ATOM 529 C CA . ASP A 1 70 ? -1.791 -5.488 12.968 1.00 81.31 70 ASP A CA 1
ATOM 530 C C . ASP A 1 70 ? -2.997 -4.668 12.476 1.00 81.31 70 ASP A C 1
ATOM 532 O O . ASP A 1 70 ? -3.154 -3.473 12.765 1.00 81.31 70 ASP A O 1
ATOM 536 N N . LYS A 1 71 ? -3.886 -5.357 11.758 1.00 81.31 71 LYS A N 1
ATOM 537 C CA . LYS A 1 71 ? -5.148 -4.835 11.215 1.00 81.31 71 LYS A CA 1
ATOM 538 C C . LYS A 1 71 ? -6.311 -4.947 12.218 1.00 81.31 71 LYS A C 1
ATOM 540 O O . LYS A 1 71 ? -7.435 -4.559 11.902 1.00 81.31 71 LYS A O 1
ATOM 545 N N . THR A 1 72 ? -6.083 -5.439 13.441 1.00 80.56 72 THR A N 1
ATOM 546 C CA . THR A 1 72 ? -7.151 -5.690 14.423 1.00 80.56 72 THR A CA 1
ATOM 547 C C . THR A 1 72 ? -7.876 -4.402 14.803 1.00 80.56 72 THR A C 1
ATOM 549 O O . THR A 1 72 ? -7.272 -3.451 15.305 1.00 80.56 72 THR A O 1
ATOM 552 N N . GLY A 1 73 ? -9.190 -4.352 14.573 1.00 75.19 73 GLY A N 1
ATOM 553 C CA . GLY A 1 73 ? -10.021 -3.191 14.904 1.00 75.19 73 GLY A CA 1
ATOM 554 C C . GLY A 1 73 ? -9.734 -1.936 14.072 1.00 75.19 73 GLY A C 1
ATOM 555 O O . GLY A 1 73 ? -10.194 -0.860 14.451 1.00 75.19 73 GLY A O 1
ATOM 556 N N . VAL A 1 74 ? -8.978 -2.053 12.973 1.00 81.62 74 VAL A N 1
ATOM 557 C CA . VAL A 1 74 ? -8.832 -0.976 11.987 1.00 81.62 74 VAL A CA 1
ATOM 558 C C . VAL A 1 74 ? -10.126 -0.876 11.196 1.00 81.62 74 VAL A C 1
ATOM 560 O O . VAL A 1 74 ? -10.580 -1.865 10.630 1.00 81.62 74 VAL A O 1
ATOM 563 N N . ARG A 1 75 ? -10.716 0.320 11.163 1.00 79.75 75 ARG A N 1
ATOM 564 C CA . ARG A 1 75 ? -11.952 0.574 10.412 1.00 79.75 75 ARG A CA 1
ATOM 565 C C . ARG A 1 75 ? -11.699 1.132 9.025 1.00 79.75 75 ARG A C 1
ATOM 567 O O . ARG A 1 75 ? -12.524 0.913 8.156 1.00 79.75 75 ARG A O 1
ATOM 574 N N . ASP A 1 76 ? -10.612 1.871 8.846 1.00 81.81 76 ASP A N 1
ATOM 575 C CA . ASP A 1 76 ? -10.340 2.624 7.626 1.00 81.81 76 ASP A CA 1
ATOM 576 C C . ASP A 1 76 ? -8.853 2.515 7.265 1.00 81.81 76 ASP A C 1
ATOM 578 O O . ASP A 1 76 ? -7.986 2.520 8.147 1.00 81.81 76 ASP A O 1
ATOM 582 N N . VAL A 1 77 ? -8.565 2.459 5.964 1.00 85.25 77 VAL A N 1
ATOM 583 C CA . VAL A 1 77 ? -7.210 2.524 5.404 1.00 85.25 77 VAL A CA 1
ATOM 584 C C . VAL A 1 77 ? -7.111 3.767 4.525 1.00 85.25 77 VAL A C 1
ATOM 586 O O . VAL A 1 77 ? -7.834 3.903 3.539 1.00 85.25 77 VAL A O 1
ATOM 589 N N . LEU A 1 78 ? -6.214 4.677 4.884 1.00 86.88 78 LEU A N 1
ATOM 590 C CA . LEU A 1 78 ? -5.882 5.867 4.117 1.00 86.88 78 LEU A CA 1
ATOM 591 C C . LEU A 1 78 ? -4.591 5.605 3.347 1.00 86.88 78 LEU A C 1
ATOM 593 O O . LEU A 1 78 ? -3.545 5.437 3.963 1.00 86.88 78 LEU A O 1
ATOM 597 N N . LEU A 1 79 ? -4.667 5.601 2.017 1.00 87.75 79 LEU A N 1
ATOM 598 C CA . LEU A 1 79 ? -3.498 5.495 1.149 1.00 87.75 79 LEU A CA 1
ATOM 599 C C . LEU A 1 79 ? -3.198 6.852 0.512 1.00 87.75 79 LEU A C 1
ATOM 601 O O . LEU A 1 79 ? -4.076 7.457 -0.106 1.00 87.75 79 LEU A O 1
ATOM 605 N N . MET A 1 80 ? -1.963 7.315 0.658 1.00 89.12 80 MET A N 1
ATOM 606 C CA . MET A 1 80 ? -1.448 8.550 0.077 1.00 89.12 80 MET A CA 1
ATOM 607 C C . MET A 1 80 ? -0.312 8.211 -0.882 1.00 89.12 80 MET A C 1
ATOM 609 O O . MET A 1 80 ? 0.669 7.597 -0.473 1.00 89.12 80 MET A O 1
ATOM 613 N N . PHE A 1 81 ? -0.455 8.621 -2.142 1.00 88.56 81 PHE A N 1
ATOM 614 C CA . PHE A 1 81 ? 0.545 8.421 -3.187 1.00 88.56 81 PHE A CA 1
ATOM 615 C C . PHE A 1 81 ? 1.147 9.765 -3.579 1.00 88.56 81 PHE A C 1
ATOM 617 O O . PHE A 1 81 ? 0.436 10.644 -4.061 1.00 88.56 81 PHE A O 1
ATOM 624 N N . ASP A 1 82 ? 2.450 9.891 -3.375 1.00 89.38 82 ASP A N 1
ATOM 625 C CA . ASP A 1 82 ? 3.281 11.002 -3.822 1.00 89.38 82 ASP A CA 1
ATOM 626 C C . ASP A 1 82 ? 4.336 10.448 -4.786 1.00 89.38 82 ASP A C 1
ATOM 628 O O . ASP A 1 82 ? 5.462 10.115 -4.409 1.00 89.38 82 ASP A O 1
ATOM 632 N N . SER A 1 83 ? 3.913 10.227 -6.029 1.00 84.44 83 SER A N 1
ATOM 633 C CA . SER A 1 83 ? 4.732 9.579 -7.046 1.00 84.44 83 SER A CA 1
ATOM 634 C C . SER A 1 83 ? 4.763 10.399 -8.334 1.00 84.44 83 SER A C 1
ATOM 636 O O . SER A 1 83 ? 3.698 10.798 -8.813 1.00 84.44 83 SER A O 1
ATOM 638 N N . PRO A 1 84 ? 5.946 10.585 -8.955 1.00 87.06 84 PRO A N 1
ATOM 639 C CA . PRO A 1 84 ? 6.056 11.134 -10.304 1.00 87.06 84 PRO A CA 1
ATOM 640 C C . PRO A 1 84 ? 5.597 10.143 -11.396 1.00 87.06 84 PRO A C 1
ATOM 642 O O . PRO A 1 84 ? 5.663 10.471 -12.578 1.00 87.06 84 PRO A O 1
ATOM 645 N N . GLY A 1 85 ? 5.150 8.934 -11.031 1.00 86.25 85 GLY A N 1
ATOM 646 C CA . GLY A 1 85 ? 4.825 7.847 -11.954 1.00 86.25 85 GLY A CA 1
ATOM 647 C C . GLY A 1 85 ? 5.970 6.838 -12.076 1.00 86.25 85 GLY A C 1
ATOM 648 O O . GLY A 1 85 ? 6.709 6.623 -11.119 1.00 86.25 85 GLY A O 1
ATOM 649 N N . GLY A 1 86 ? 6.087 6.187 -13.238 1.00 89.62 86 GLY A N 1
ATOM 650 C CA . GLY A 1 86 ? 7.100 5.162 -13.511 1.00 89.62 86 GLY A CA 1
ATOM 651 C C . GLY A 1 86 ? 6.526 4.008 -14.334 1.00 89.62 86 GLY A C 1
ATOM 652 O O . GLY A 1 86 ? 5.973 4.205 -15.418 1.00 89.62 86 GLY A O 1
ATOM 653 N N . SER A 1 87 ? 6.634 2.790 -13.812 1.00 91.81 87 SER A N 1
ATOM 654 C CA . SER A 1 87 ? 6.115 1.579 -14.447 1.00 91.81 87 SER A CA 1
ATOM 655 C C . SER A 1 87 ? 4.582 1.549 -14.468 1.00 91.81 87 SER A C 1
ATOM 657 O O . SER A 1 87 ? 3.921 1.408 -13.435 1.00 91.81 87 SER A O 1
ATOM 659 N N . LEU A 1 88 ? 3.999 1.622 -15.670 1.00 91.81 88 LEU A N 1
ATOM 660 C CA . LEU A 1 88 ? 2.550 1.514 -15.867 1.00 91.81 88 LEU A CA 1
ATOM 661 C C . LEU A 1 88 ? 2.010 0.150 -15.421 1.00 91.81 88 LEU A C 1
ATOM 663 O O . LEU A 1 88 ? 0.978 0.098 -14.760 1.00 91.81 88 LEU A O 1
ATOM 667 N N . MET A 1 89 ? 2.699 -0.941 -15.776 1.00 94.88 89 MET A N 1
ATOM 668 C CA . MET A 1 89 ? 2.260 -2.291 -15.406 1.00 94.88 89 MET A CA 1
ATOM 669 C C . MET A 1 89 ? 2.216 -2.443 -13.886 1.00 94.88 89 MET A C 1
ATOM 671 O O . MET A 1 89 ? 1.205 -2.860 -13.334 1.00 94.88 89 MET A O 1
ATOM 675 N N . GLU A 1 90 ? 3.272 -1.988 -13.215 1.00 93.25 90 GLU A N 1
ATOM 676 C CA . GLU A 1 90 ? 3.349 -2.015 -11.757 1.00 93.25 90 GLU A CA 1
ATOM 677 C C . GLU A 1 90 ? 2.239 -1.172 -11.117 1.00 93.25 90 GLU A C 1
ATOM 679 O O . GLU A 1 90 ? 1.598 -1.594 -10.163 1.00 93.25 90 GLU A O 1
ATOM 684 N N . SER A 1 91 ? 1.954 0.005 -11.677 1.00 91.19 91 SER A N 1
ATOM 685 C CA . SER A 1 91 ? 0.881 0.878 -11.188 1.00 91.19 91 SER A CA 1
ATOM 686 C C . SER A 1 91 ? -0.499 0.217 -11.301 1.00 91.19 91 SER A C 1
ATOM 688 O O . SER A 1 91 ? -1.344 0.393 -10.423 1.00 91.19 91 SER A O 1
ATOM 690 N N . LEU A 1 92 ? -0.740 -0.553 -12.370 1.00 93.56 92 LEU A N 1
ATOM 691 C CA . LEU A 1 92 ? -1.988 -1.295 -12.564 1.00 93.56 92 LEU A CA 1
ATOM 692 C C . LEU A 1 92 ? -2.105 -2.470 -11.593 1.00 93.56 92 LEU A C 1
ATOM 694 O O . LEU A 1 92 ? -3.169 -2.663 -11.006 1.00 93.56 92 LEU A O 1
ATOM 698 N N . GLU A 1 93 ? -1.027 -3.226 -11.395 1.00 94.56 93 GLU A N 1
ATOM 699 C CA . GLU A 1 93 ? -0.988 -4.323 -10.424 1.00 94.56 93 GLU A CA 1
ATOM 700 C C . GLU A 1 93 ? -1.207 -3.813 -8.996 1.00 94.56 93 GLU A C 1
ATOM 702 O O . GLU A 1 93 ? -2.022 -4.359 -8.249 1.00 94.56 93 GLU A O 1
ATOM 707 N N . MET A 1 94 ? -0.548 -2.712 -8.639 1.00 91.81 94 MET A N 1
ATOM 708 C CA . MET A 1 94 ? -0.716 -2.051 -7.352 1.00 91.81 94 MET A CA 1
ATOM 709 C C . MET A 1 94 ? -2.144 -1.537 -7.163 1.00 91.81 94 MET A C 1
ATOM 711 O O . MET A 1 94 ? -2.749 -1.760 -6.116 1.00 91.81 94 MET A O 1
ATOM 715 N N . GLY A 1 95 ? -2.718 -0.899 -8.187 1.00 90.69 95 GLY A N 1
ATOM 716 C CA . GLY A 1 95 ? -4.107 -0.447 -8.175 1.00 90.69 95 GLY A CA 1
ATOM 717 C C . GLY A 1 95 ? -5.103 -1.598 -8.014 1.00 90.69 95 GLY A C 1
ATOM 718 O O . GLY A 1 95 ? -6.050 -1.481 -7.236 1.00 90.69 95 GLY A O 1
ATOM 719 N N . ALA A 1 96 ? -4.867 -2.724 -8.693 1.00 90.94 96 ALA A N 1
ATOM 720 C CA . ALA A 1 96 ? -5.680 -3.929 -8.561 1.00 90.94 96 ALA A CA 1
ATOM 721 C C . ALA A 1 96 ? -5.602 -4.510 -7.143 1.00 90.94 96 ALA A C 1
ATOM 723 O O . ALA A 1 96 ? -6.637 -4.831 -6.562 1.00 90.94 96 ALA A O 1
ATOM 724 N N . TYR A 1 97 ? -4.404 -4.570 -6.553 1.00 89.69 97 TYR A N 1
ATOM 725 C CA . TYR A 1 97 ? -4.233 -4.991 -5.164 1.00 89.69 97 TYR A CA 1
ATOM 726 C C . TYR A 1 97 ? -4.989 -4.075 -4.196 1.00 89.69 97 TYR A C 1
ATOM 728 O O . TYR A 1 97 ? -5.752 -4.558 -3.367 1.00 89.69 97 TYR A O 1
ATOM 736 N N . ILE A 1 98 ? -4.843 -2.752 -4.329 1.00 87.94 98 ILE A N 1
ATOM 737 C CA . ILE A 1 98 ? -5.520 -1.775 -3.460 1.00 87.94 98 ILE A CA 1
ATOM 738 C C . ILE A 1 98 ? -7.043 -1.894 -3.561 1.00 87.94 98 ILE A C 1
ATOM 740 O O . ILE A 1 98 ? -7.734 -1.753 -2.553 1.00 87.94 98 ILE A O 1
ATOM 744 N N . ALA A 1 99 ? -7.569 -2.153 -4.759 1.00 86.12 99 ALA A N 1
ATOM 745 C CA . ALA A 1 99 ? -8.997 -2.365 -4.972 1.00 86.12 99 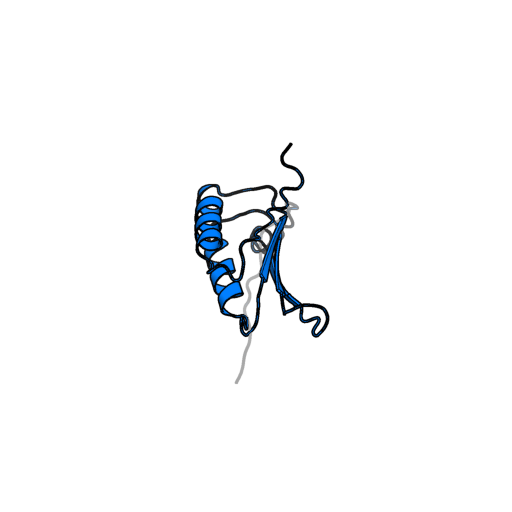ALA A CA 1
ATOM 746 C C . ALA A 1 99 ? -9.518 -3.650 -4.303 1.00 86.12 99 ALA A C 1
ATOM 748 O O . ALA A 1 99 ? -10.690 -3.695 -3.926 1.00 86.12 99 ALA A O 1
ATOM 749 N N . ASP A 1 100 ? -8.658 -4.659 -4.145 1.00 85.75 100 ASP A N 1
ATOM 750 C CA . ASP A 1 100 ? -8.980 -5.940 -3.511 1.00 85.75 100 ASP A CA 1
ATOM 751 C C . ASP A 1 100 ? -8.806 -5.924 -1.984 1.00 85.75 100 ASP A C 1
ATOM 753 O O . ASP A 1 100 ? -9.357 -6.783 -1.295 1.00 85.75 100 ASP A O 1
ATOM 757 N N . ILE A 1 101 ? -8.097 -4.931 -1.421 1.00 80.19 101 ILE A N 1
ATOM 758 C CA . ILE A 1 101 ? -7.970 -4.789 0.035 1.00 80.19 101 ILE A CA 1
ATOM 759 C C . ILE A 1 101 ? -9.385 -4.722 0.625 1.00 80.19 101 ILE A C 1
ATOM 761 O O . ILE A 1 101 ? -10.119 -3.764 0.342 1.00 80.19 101 ILE A O 1
ATOM 765 N N . PRO A 1 102 ? -9.788 -5.716 1.448 1.00 64.62 102 PRO A N 1
ATOM 766 C CA . PRO A 1 102 ? -11.152 -5.827 1.921 1.00 64.62 102 PRO A CA 1
ATOM 767 C C . PRO A 1 102 ? -11.491 -4.553 2.670 1.00 64.62 102 PRO A C 1
ATOM 769 O O . PRO A 1 102 ? -10.905 -4.232 3.706 1.00 64.62 102 PRO A O 1
ATOM 772 N N . ALA A 1 103 ? -12.419 -3.805 2.078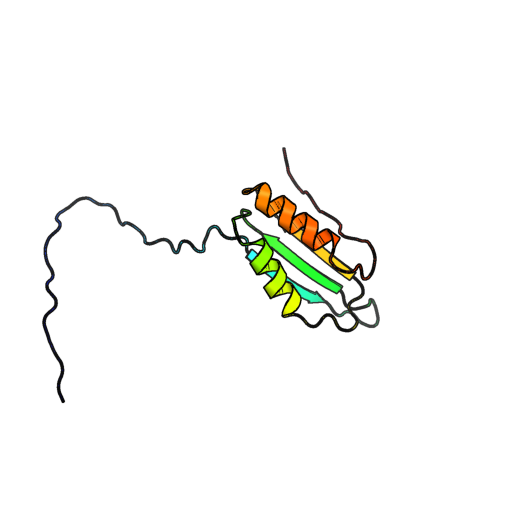 1.00 55.12 103 ALA A N 1
ATOM 773 C CA . ALA A 1 103 ? -12.842 -2.516 2.558 1.00 55.12 103 ALA A CA 1
ATOM 774 C C . ALA A 1 103 ? -13.426 -2.670 3.962 1.00 55.12 103 ALA A C 1
ATOM 776 O O . ALA A 1 103 ? -14.633 -2.833 4.148 1.00 55.12 103 ALA A O 1
ATOM 777 N N . CYS A 1 104 ? -12.586 -2.476 4.967 1.00 45.78 104 CYS A N 1
ATOM 778 C CA . CYS A 1 104 ? -13.025 -1.736 6.123 1.00 45.78 104 CYS A CA 1
ATOM 779 C C . CYS A 1 104 ? -13.267 -0.296 5.599 1.00 45.78 104 CYS A C 1
ATOM 781 O O . CYS A 1 104 ? -12.378 0.532 5.456 1.00 45.78 104 CYS A O 1
ATOM 783 N N . VAL A 1 105 ? -14.482 -0.129 5.059 1.00 40.78 105 VAL A N 1
ATOM 784 C CA . VAL A 1 105 ? -15.217 1.090 4.688 1.00 40.78 105 VAL A CA 1
ATOM 785 C C . VAL A 1 105 ? -14.586 2.062 3.662 1.00 40.78 105 VAL A C 1
ATOM 787 O O . VAL A 1 105 ? -14.243 3.193 3.963 1.00 40.78 105 VAL A O 1
ATOM 790 N N . ARG A 1 106 ? -14.614 1.684 2.375 1.00 38.22 106 ARG A N 1
ATOM 791 C CA . ARG A 1 106 ? -14.991 2.532 1.208 1.00 38.22 106 ARG A CA 1
ATOM 792 C C . ARG A 1 106 ? -14.510 4.012 1.133 1.00 38.22 106 ARG A C 1
ATOM 794 O O . ARG A 1 106 ? -15.206 4.842 0.547 1.00 38.22 106 ARG A O 1
ATOM 801 N N . ARG A 1 107 ? -13.324 4.373 1.636 1.00 40.69 107 ARG A N 1
ATOM 802 C CA . ARG A 1 107 ? -12.695 5.692 1.399 1.00 40.69 107 ARG A CA 1
ATOM 803 C C . ARG A 1 107 ? -11.194 5.584 1.114 1.00 40.69 107 ARG A C 1
ATOM 805 O O . ARG A 1 107 ? -10.371 6.130 1.838 1.00 40.69 107 ARG A O 1
ATOM 812 N N . ALA A 1 108 ? -10.841 4.972 -0.014 1.00 43.53 108 ALA A N 1
ATOM 813 C CA . ALA A 1 108 ? -9.572 5.282 -0.666 1.00 43.53 108 ALA A CA 1
ATOM 814 C C . ALA A 1 108 ? -9.694 6.686 -1.283 1.00 43.53 108 ALA A C 1
ATOM 816 O O . ALA A 1 108 ? -10.322 6.869 -2.325 1.00 43.53 108 ALA A O 1
ATOM 817 N N . LYS A 1 109 ? -9.172 7.712 -0.603 1.00 44.88 109 LYS A N 1
ATOM 818 C CA . LYS A 1 109 ? -9.039 9.046 -1.195 1.00 44.88 109 LYS A CA 1
ATOM 819 C C . LYS A 1 109 ? -7.681 9.108 -1.883 1.00 44.88 109 LYS A C 1
ATOM 821 O O . LYS A 1 109 ? -6.694 9.437 -1.239 1.00 44.88 109 LYS A O 1
ATOM 826 N N . LEU A 1 110 ? -7.645 8.796 -3.180 1.00 48.12 110 LEU A N 1
ATOM 827 C CA . LEU A 1 110 ? -6.489 9.103 -4.022 1.00 48.12 110 LEU A CA 1
ATOM 828 C C . LEU A 1 110 ? -6.335 10.631 -4.054 1.00 48.12 110 LEU A C 1
ATOM 830 O O . LEU A 1 110 ? -7.074 11.330 -4.747 1.00 48.12 110 LEU A O 1
ATOM 834 N N . ALA A 1 111 ? -5.419 11.165 -3.254 1.00 44.09 111 ALA A N 1
ATOM 835 C CA . ALA A 1 111 ? -4.985 12.547 -3.376 1.00 44.09 111 ALA A CA 1
ATOM 836 C C . ALA A 1 111 ? -3.924 12.619 -4.483 1.00 44.09 111 ALA A C 1
ATOM 838 O O . ALA A 1 111 ? -2.737 12.726 -4.206 1.00 44.09 111 ALA A O 1
ATOM 839 N N . LEU A 1 112 ? -4.367 12.517 -5.741 1.00 43.97 112 LEU A N 1
ATOM 840 C CA . LEU A 1 112 ? -3.563 12.865 -6.915 1.00 43.97 112 LEU A CA 1
ATOM 841 C C . LEU A 1 112 ? -3.339 14.378 -6.892 1.00 43.97 112 LEU A C 1
ATOM 843 O O . LEU A 1 112 ? -4.132 15.149 -7.432 1.00 43.97 112 LEU A O 1
ATOM 847 N N . THR A 1 113 ? -2.295 14.812 -6.198 1.00 44.44 113 THR A N 1
ATOM 848 C CA . THR A 1 113 ? -1.890 16.215 -6.191 1.00 44.44 113 THR A CA 1
ATOM 849 C C . THR A 1 113 ? -0.771 16.338 -7.219 1.00 44.44 113 THR A C 1
ATOM 851 O O . THR A 1 113 ? 0.329 15.866 -6.978 1.00 44.44 113 THR A O 1
ATOM 854 N N . HIS A 1 114 ? -1.095 16.947 -8.366 1.00 42.62 114 HIS A N 1
ATOM 855 C CA . HIS A 1 114 ? -0.204 17.294 -9.486 1.00 42.62 114 HIS A CA 1
ATOM 856 C C 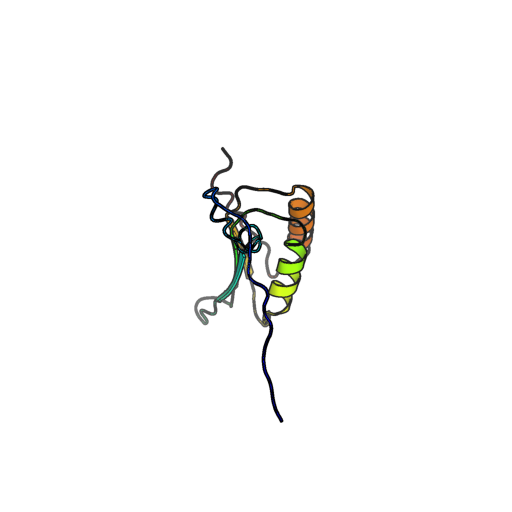. HIS A 1 114 ? 0.178 16.167 -10.469 1.00 42.62 114 HIS A C 1
ATOM 858 O O . HIS A 1 114 ? 1.289 15.655 -10.462 1.00 42.62 114 HIS A O 1
ATOM 864 N N . ILE A 1 115 ? -0.725 15.893 -11.418 1.00 39.53 115 ILE A N 1
ATOM 865 C CA . ILE A 1 115 ? -0.336 15.568 -12.799 1.00 39.53 115 ILE A CA 1
ATOM 866 C C . ILE A 1 115 ? -0.793 16.754 -13.655 1.00 39.53 115 ILE A C 1
ATOM 868 O O . ILE A 1 115 ? -1.973 16.859 -13.993 1.00 39.53 115 ILE A O 1
ATOM 872 N N . VAL A 1 116 ? 0.126 17.682 -13.920 1.00 42.09 116 VAL A N 1
ATOM 873 C CA . VAL A 1 116 ? 0.087 18.638 -15.038 1.00 42.09 116 VAL A CA 1
ATOM 874 C C . VAL A 1 116 ? 1.472 18.631 -15.654 1.00 42.09 116 VAL A C 1
ATOM 876 O O . VAL A 1 116 ? 2.435 18.743 -14.864 1.00 42.09 116 VAL A O 1
#

Sequence (116 aa):
MDTRKDVPCIFVHCCSAILGVLPASLLAMNFSIERLDLRPIRQPTLHVTATGEILPGDTEKLKVAFDAIDKTGVRDVLLMFDSPGGSLMESLEMGAYIADIPACVRRAKLALTHIV

pLDDT: mean 72.83, std 20.76, range [34.91, 94.88]

Organism: NCBI:txid555512

Mean predicted aligned error: 14.04 Å

Nearest PDB structures (foldseek):
  2q3l-assembly2_B  TM=5.303E-01  e=1.063E-02  Shewanella loihica PV-4
  8ih8-assembly1_A  TM=5.810E-01  e=7.073E-02  Mycobacterium tuberculosis H37Rv
  4hyl-assembly1_A  TM=5.862E-01  e=1.550E-01  Haliangium ochraceum DSM 14365
  5gkj-assembly1_B  TM=4.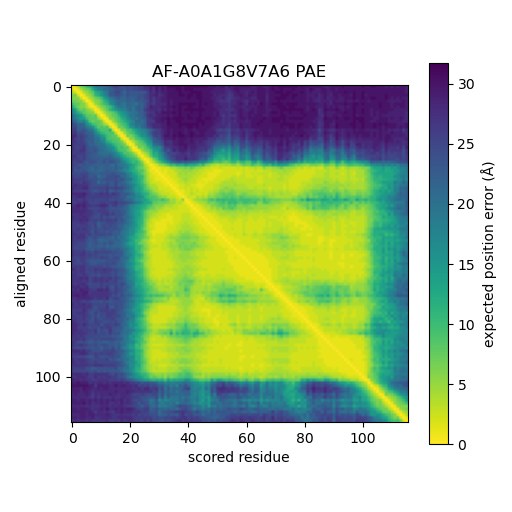538E-01  e=3.345E+00  Thermococcus kodakarensis KOD1